Protein AF-A0A644ZJ24-F1 (afdb_monomer_lite)

Sequence (102 aa):
MFWLEAPEWGALFASWAPIFYAGLFCTGISYTLQMAAQRDVSPVATCIILSAEALFAAIFGYLILGERLSGRELIGCAVLFAATLIAQIQEVKSGVDPEAGA

pLDDT: mean 78.78, std 13.84, range [36.06, 96.31]

Structure (mmCIF, N/CA/C/O backbone):
data_AF-A0A644ZJ24-F1
#
_entry.id   AF-A0A644ZJ24-F1
#
loop_
_atom_site.group_PDB
_atom_site.id
_atom_site.type_symbol
_atom_site.label_atom_id
_atom_site.label_alt_id
_atom_site.label_comp_id
_atom_site.label_asym_id
_atom_site.label_entity_id
_atom_site.label_seq_id
_atom_site.pdbx_PDB_ins_code
_atom_site.Cartn_x
_atom_site.Cartn_y
_atom_site.Cartn_z
_atom_site.occupancy
_atom_site.B_iso_or_equiv
_atom_site.auth_seq_id
_atom_site.auth_comp_id
_atom_site.auth_asym_id
_atom_site.auth_atom_id
_atom_site.pdbx_PDB_model_num
ATOM 1 N N . MET A 1 1 ? 12.613 -23.816 -7.736 1.00 49.19 1 MET A N 1
ATOM 2 C CA . MET A 1 1 ? 12.810 -22.700 -8.686 1.00 49.19 1 MET A CA 1
ATOM 3 C C . MET A 1 1 ? 13.142 -21.407 -7.923 1.00 49.19 1 MET A C 1
ATOM 5 O O . MET A 1 1 ? 12.558 -20.380 -8.199 1.00 49.19 1 MET A O 1
ATOM 9 N N . PHE A 1 2 ? 14.044 -21.476 -6.929 1.00 52.56 2 PHE A N 1
ATOM 10 C CA . PHE A 1 2 ? 14.335 -20.380 -5.977 1.00 52.56 2 PHE A CA 1
ATOM 11 C C . PHE A 1 2 ? 15.824 -20.316 -5.581 1.00 52.56 2 PHE A C 1
ATOM 13 O O . PHE A 1 2 ? 16.193 -19.666 -4.612 1.00 52.56 2 PHE A O 1
ATOM 20 N N . TRP A 1 3 ? 16.683 -21.057 -6.289 1.00 55.97 3 TRP A N 1
ATOM 21 C CA . TRP A 1 3 ? 18.090 -21.228 -5.912 1.00 55.97 3 TRP A CA 1
ATOM 22 C C . TRP A 1 3 ? 19.066 -20.460 -6.804 1.00 55.97 3 TRP A C 1
ATOM 24 O O . TRP A 1 3 ? 20.219 -20.312 -6.433 1.00 55.97 3 TRP A O 1
ATOM 34 N N . LEU A 1 4 ? 18.628 -19.985 -7.970 1.00 54.75 4 LEU A N 1
ATOM 35 C CA . LEU A 1 4 ? 19.490 -19.363 -8.976 1.00 54.75 4 LEU A CA 1
ATOM 36 C C . LEU A 1 4 ? 18.665 -18.417 -9.865 1.00 54.75 4 LEU A C 1
ATOM 38 O O . LEU A 1 4 ? 18.644 -18.549 -11.083 1.00 54.75 4 LEU A O 1
ATOM 42 N N . GLU A 1 5 ? 17.973 -17.447 -9.271 1.00 60.28 5 GLU A N 1
ATOM 43 C CA . GLU A 1 5 ? 17.924 -16.148 -9.946 1.00 60.28 5 GLU A CA 1
ATOM 44 C C . GLU A 1 5 ? 19.306 -15.560 -9.684 1.00 60.28 5 GLU A C 1
ATOM 46 O O . GLU A 1 5 ? 19.597 -15.130 -8.571 1.00 60.28 5 GLU A O 1
ATOM 51 N N . ALA A 1 6 ? 20.225 -15.683 -10.644 1.00 64.50 6 ALA A N 1
ATOM 52 C CA . ALA A 1 6 ? 21.488 -14.974 -10.530 1.00 64.50 6 ALA A CA 1
ATOM 53 C C . ALA A 1 6 ? 21.120 -13.487 -10.474 1.00 64.50 6 ALA A C 1
ATOM 55 O O . ALA A 1 6 ? 20.510 -13.011 -11.434 1.00 64.50 6 ALA A O 1
ATOM 56 N N . PRO A 1 7 ? 21.414 -12.755 -9.383 1.00 68.06 7 PRO A N 1
ATOM 57 C CA . PRO A 1 7 ? 21.245 -11.317 -9.397 1.00 68.06 7 PRO A CA 1
ATOM 58 C C . PRO A 1 7 ? 22.207 -10.802 -10.460 1.00 68.06 7 PRO A C 1
ATOM 60 O O . PRO A 1 7 ? 23.416 -10.711 -10.245 1.00 68.06 7 PRO A O 1
ATOM 63 N N . GLU A 1 8 ? 21.686 -10.545 -11.657 1.00 73.56 8 GLU A N 1
ATOM 64 C CA . GLU A 1 8 ? 22.451 -9.882 -12.689 1.00 73.56 8 GLU A CA 1
ATOM 65 C C . GLU A 1 8 ? 22.726 -8.486 -12.150 1.00 73.56 8 GLU A C 1
ATOM 67 O O . GLU A 1 8 ? 21.859 -7.614 -12.147 1.00 73.56 8 GLU A O 1
ATOM 72 N N . TRP A 1 9 ? 23.941 -8.276 -11.646 1.00 77.88 9 TRP A N 1
ATOM 73 C CA . TRP A 1 9 ? 24.378 -6.984 -11.121 1.00 77.88 9 TRP A CA 1
ATOM 74 C C . TRP A 1 9 ? 24.105 -5.859 -12.130 1.00 77.88 9 TRP A C 1
ATOM 76 O O . TRP A 1 9 ? 23.742 -4.753 -11.740 1.00 77.88 9 TRP A O 1
ATOM 86 N N . GLY A 1 10 ? 24.169 -6.170 -13.431 1.00 80.62 10 GLY A N 1
ATOM 87 C CA . GLY A 1 10 ? 23.745 -5.279 -14.511 1.00 80.62 10 GLY A CA 1
ATOM 88 C C . GLY A 1 10 ? 22.265 -4.875 -14.455 1.00 80.62 10 GLY A C 1
ATOM 89 O O . GLY A 1 10 ? 21.967 -3.696 -14.615 1.00 80.62 10 GLY A O 1
ATOM 90 N N . ALA A 1 11 ? 21.341 -5.796 -14.169 1.00 80.50 11 ALA A N 1
ATOM 91 C CA . ALA A 1 11 ? 19.910 -5.503 -14.030 1.00 80.50 11 ALA A CA 1
ATOM 92 C C . ALA A 1 11 ? 19.607 -4.654 -12.782 1.00 80.50 11 ALA A C 1
ATOM 94 O O . ALA A 1 11 ? 18.725 -3.790 -12.815 1.00 80.50 11 ALA A O 1
ATOM 95 N N . LEU A 1 12 ? 20.379 -4.848 -11.707 1.00 81.62 12 LEU A N 1
ATOM 96 C CA . LEU A 1 12 ? 20.287 -4.041 -10.489 1.00 81.62 12 LEU A CA 1
ATOM 97 C C . LEU A 1 12 ? 20.730 -2.593 -10.745 1.00 81.62 12 LEU A C 1
ATOM 99 O O . LEU A 1 12 ? 20.008 -1.658 -10.404 1.00 81.62 12 LEU A O 1
ATOM 103 N N . PHE A 1 13 ? 21.876 -2.402 -11.411 1.00 83.69 13 PHE A N 1
ATOM 104 C CA . PHE A 1 13 ? 22.338 -1.072 -11.814 1.00 83.69 13 PHE A CA 1
ATOM 105 C C . PHE A 1 13 ? 21.448 -0.437 -12.885 1.00 83.69 13 PHE A C 1
ATOM 107 O O . PHE A 1 13 ? 21.299 0.779 -12.887 1.00 83.69 13 PHE A O 1
ATOM 114 N N . ALA A 1 14 ? 20.813 -1.220 -13.758 1.00 87.19 14 ALA A N 1
ATOM 115 C CA . ALA A 1 14 ? 19.839 -0.703 -14.720 1.00 87.19 14 ALA A CA 1
ATOM 116 C C . ALA A 1 14 ? 18.540 -0.231 -14.038 1.00 87.19 14 ALA A C 1
ATOM 118 O O . ALA A 1 14 ? 17.957 0.769 -14.452 1.00 87.19 14 ALA A O 1
ATOM 119 N N . SER A 1 15 ? 18.121 -0.901 -12.959 1.00 88.94 15 SER A N 1
ATOM 120 C CA . SER A 1 15 ? 16.878 -0.619 -12.220 1.00 88.94 15 SER A CA 1
ATOM 121 C C . SER A 1 15 ? 17.092 0.220 -10.955 1.00 88.94 15 SER A C 1
ATOM 123 O O . SER A 1 15 ? 16.221 0.281 -10.088 1.00 88.94 15 SER A O 1
ATOM 125 N N . TRP A 1 16 ? 18.238 0.892 -10.829 1.00 91.25 16 TRP A N 1
ATOM 126 C CA . TRP A 1 16 ? 18.595 1.651 -9.627 1.00 91.25 16 TRP A CA 1
ATOM 127 C C . TRP A 1 16 ? 17.571 2.746 -9.281 1.00 91.25 16 TRP A C 1
ATOM 129 O O . TRP A 1 16 ? 17.282 2.966 -8.108 1.00 91.25 16 TRP A O 1
ATOM 139 N N . ALA A 1 17 ? 16.984 3.399 -10.291 1.00 92.44 17 ALA A N 1
ATOM 140 C CA . ALA A 1 17 ? 16.025 4.487 -10.114 1.00 92.44 17 ALA A CA 1
ATOM 141 C C . ALA A 1 17 ? 14.690 4.037 -9.478 1.00 92.44 17 ALA A C 1
ATOM 143 O O . ALA A 1 17 ? 14.319 4.609 -8.451 1.00 92.44 17 ALA A O 1
ATOM 144 N N . PRO A 1 18 ? 13.968 3.019 -10.000 1.00 91.75 18 PRO A N 1
ATOM 145 C CA . PRO A 1 18 ? 12.756 2.522 -9.345 1.00 91.75 18 PRO A CA 1
ATOM 146 C C . PRO A 1 18 ? 13.038 1.904 -7.970 1.00 91.75 18 PRO A C 1
ATOM 148 O O . PRO A 1 18 ? 12.238 2.094 -7.057 1.00 91.75 18 PRO A O 1
ATOM 151 N N . ILE A 1 19 ? 14.189 1.244 -7.780 1.00 91.38 19 ILE A N 1
ATOM 152 C CA . ILE A 1 19 ? 14.605 0.720 -6.467 1.00 91.38 19 ILE A CA 1
ATOM 153 C C . ILE A 1 19 ? 14.785 1.866 -5.465 1.00 91.38 19 ILE A C 1
ATOM 155 O O . ILE A 1 19 ? 14.260 1.812 -4.353 1.00 91.38 19 ILE A O 1
ATOM 159 N N . PHE A 1 20 ? 15.494 2.924 -5.862 1.00 94.25 20 PHE A N 1
ATOM 160 C CA . PHE A 1 20 ? 15.715 4.094 -5.019 1.00 94.25 20 PHE A CA 1
ATOM 161 C C . PHE A 1 20 ? 14.404 4.810 -4.684 1.00 94.25 20 PHE A C 1
ATOM 163 O O . PHE A 1 20 ? 14.181 5.172 -3.531 1.00 94.25 20 PHE A O 1
ATOM 170 N N . TYR A 1 21 ? 13.512 4.973 -5.663 1.00 93.25 21 TYR A N 1
ATOM 171 C CA . TYR A 1 21 ? 12.199 5.576 -5.447 1.00 93.25 21 TYR A CA 1
ATOM 172 C C . TYR A 1 21 ? 11.346 4.758 -4.465 1.00 93.25 21 TYR A C 1
ATOM 174 O O . TYR A 1 21 ? 10.848 5.305 -3.480 1.00 93.25 21 TYR A O 1
ATOM 182 N N . ALA A 1 22 ? 11.240 3.443 -4.674 1.00 92.31 22 ALA A N 1
ATOM 183 C CA . ALA A 1 22 ? 10.472 2.557 -3.802 1.00 92.31 22 ALA A CA 1
ATOM 184 C C . ALA A 1 22 ? 11.034 2.510 -2.369 1.00 92.31 22 ALA A C 1
ATOM 186 O O . ALA A 1 22 ? 10.275 2.551 -1.400 1.00 92.31 22 ALA A O 1
ATOM 187 N N . GLY A 1 23 ? 12.361 2.466 -2.223 1.00 93.88 23 GLY A N 1
ATOM 188 C CA . GLY A 1 23 ? 13.026 2.411 -0.920 1.00 93.88 23 GLY A CA 1
ATOM 189 C C . GLY A 1 23 ? 12.991 3.739 -0.159 1.00 93.88 23 GLY A C 1
ATOM 190 O O . GLY A 1 23 ? 12.618 3.799 1.011 1.00 93.88 23 GLY A O 1
ATOM 191 N N . LEU A 1 24 ? 13.380 4.838 -0.804 1.00 95.31 24 LEU A N 1
ATOM 192 C CA . LEU A 1 24 ? 13.494 6.114 -0.103 1.00 95.31 24 LEU A CA 1
ATOM 193 C C . LEU A 1 24 ? 12.135 6.786 0.077 1.00 95.31 24 LEU A C 1
ATOM 195 O O . LEU A 1 24 ? 11.816 7.220 1.180 1.00 95.31 24 LEU A O 1
ATOM 199 N N . PHE A 1 25 ? 11.337 6.890 -0.985 1.00 94.19 25 PHE A N 1
ATOM 200 C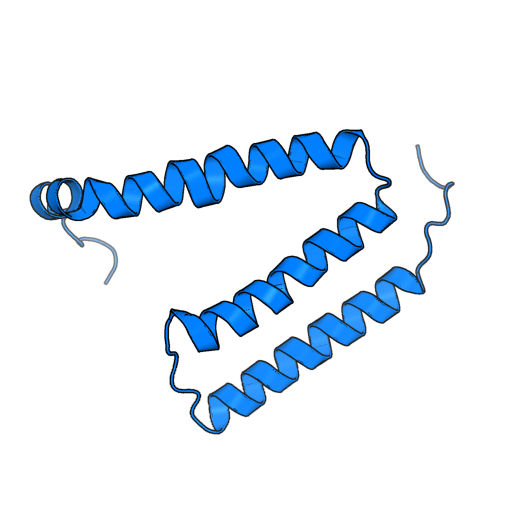 CA . PHE A 1 25 ? 10.094 7.657 -0.939 1.00 94.19 25 PHE A CA 1
ATOM 201 C C . PHE A 1 25 ? 8.933 6.822 -0.409 1.00 94.19 25 PHE A C 1
ATOM 203 O O . PHE A 1 25 ? 8.292 7.236 0.558 1.00 94.19 25 PHE A O 1
ATOM 210 N N . CYS A 1 26 ? 8.679 5.646 -0.993 1.00 91.50 26 CYS A N 1
ATOM 211 C CA . CYS A 1 26 ? 7.512 4.843 -0.612 1.00 91.50 26 CYS A CA 1
ATOM 212 C C . CYS A 1 26 ? 7.648 4.228 0.787 1.00 91.50 26 CYS A C 1
ATOM 214 O O . CYS A 1 26 ? 6.645 4.079 1.474 1.00 91.50 26 CYS A O 1
ATOM 216 N N . THR A 1 27 ? 8.866 3.897 1.224 1.00 92.38 27 THR A N 1
ATOM 217 C CA . THR A 1 27 ? 9.117 3.327 2.559 1.00 92.38 27 THR A CA 1
ATOM 218 C C . THR A 1 27 ? 9.754 4.343 3.503 1.00 92.38 27 THR A C 1
ATOM 220 O O . THR A 1 27 ? 9.118 4.732 4.479 1.00 92.38 27 THR A O 1
ATOM 223 N N . GLY A 1 28 ? 10.974 4.811 3.227 1.00 94.81 28 GLY A N 1
ATOM 224 C CA . GLY A 1 28 ? 11.733 5.654 4.160 1.00 94.81 28 GLY A CA 1
ATOM 225 C C . GLY A 1 28 ? 10.990 6.916 4.616 1.00 94.81 28 GLY A C 1
ATOM 226 O O . GLY A 1 28 ? 10.712 7.087 5.805 1.00 94.81 28 GLY A O 1
ATOM 227 N N . ILE A 1 29 ? 10.647 7.797 3.676 1.00 96.31 29 ILE A N 1
ATOM 228 C CA . ILE A 1 29 ? 9.978 9.073 3.962 1.00 96.31 29 ILE A CA 1
ATOM 229 C C . ILE A 1 29 ? 8.551 8.826 4.455 1.00 96.31 29 ILE A C 1
ATOM 231 O O . ILE A 1 29 ? 8.163 9.393 5.476 1.00 96.31 29 ILE A O 1
ATOM 235 N N . SER A 1 30 ? 7.797 7.960 3.770 1.00 93.31 30 SER A N 1
ATOM 236 C CA . SER A 1 30 ? 6.397 7.673 4.103 1.00 93.31 30 SER A CA 1
ATOM 237 C C . SER A 1 30 ? 6.227 7.179 5.544 1.00 93.31 30 SER A C 1
ATOM 239 O O . SER A 1 30 ? 5.517 7.813 6.324 1.00 93.31 30 SER A O 1
ATOM 241 N N . TYR A 1 31 ? 6.948 6.127 5.956 1.00 91.75 31 TYR A N 1
ATOM 242 C CA . TYR A 1 31 ? 6.832 5.592 7.318 1.00 91.75 31 TYR A CA 1
ATOM 243 C C . TYR A 1 31 ? 7.384 6.543 8.380 1.00 91.75 31 TYR A C 1
ATOM 245 O O . TYR A 1 31 ? 6.844 6.604 9.482 1.00 91.75 31 TYR A O 1
ATOM 253 N N . THR A 1 32 ? 8.42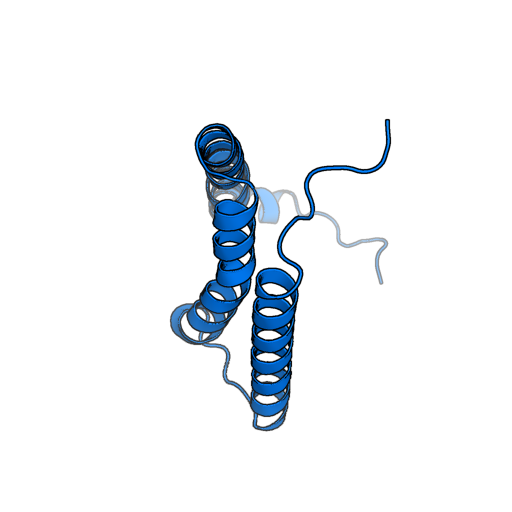2 7.326 8.065 1.00 95.50 32 THR A N 1
ATOM 254 C CA . THR A 1 32 ? 8.929 8.342 9.003 1.00 95.50 32 THR A CA 1
ATOM 255 C C . THR A 1 32 ? 7.877 9.415 9.258 1.00 95.50 32 THR A C 1
ATOM 257 O O . THR A 1 32 ? 7.645 9.794 10.407 1.00 95.50 32 THR A O 1
ATOM 260 N N . LEU A 1 33 ? 7.214 9.884 8.198 1.00 93.00 33 LEU A N 1
ATOM 261 C CA . LEU A 1 33 ? 6.157 10.882 8.302 1.00 93.00 33 LEU A CA 1
ATOM 262 C C . LEU A 1 33 ? 4.919 10.309 8.999 1.00 93.00 33 LEU A C 1
ATOM 264 O O . LEU A 1 33 ? 4.334 10.985 9.839 1.00 93.00 33 LEU A O 1
ATOM 268 N N . GLN A 1 34 ? 4.576 9.050 8.717 1.00 90.81 34 GLN A N 1
ATOM 269 C CA . GLN A 1 34 ? 3.517 8.318 9.405 1.00 90.81 34 GLN A CA 1
ATOM 270 C C . GLN A 1 34 ? 3.807 8.239 10.911 1.00 90.81 34 GLN A C 1
ATOM 272 O O . GLN A 1 34 ? 2.999 8.702 11.707 1.00 90.81 34 GLN A O 1
ATOM 277 N N . MET A 1 35 ? 4.995 7.780 11.317 1.00 91.69 35 MET A N 1
ATOM 278 C CA . MET A 1 35 ? 5.417 7.743 12.724 1.00 91.69 35 MET A CA 1
ATOM 279 C C . MET A 1 35 ? 5.442 9.130 13.377 1.00 91.69 35 MET A C 1
ATOM 281 O O . MET A 1 35 ? 5.138 9.252 14.558 1.00 91.69 35 MET A O 1
ATOM 285 N N . ALA A 1 36 ? 5.823 10.179 12.642 1.00 93.81 36 ALA A N 1
ATOM 286 C CA . ALA A 1 36 ? 5.795 11.547 13.151 1.00 93.81 36 ALA A CA 1
ATOM 287 C C . ALA A 1 36 ? 4.358 12.032 13.391 1.00 93.81 36 ALA A C 1
ATOM 289 O O . ALA A 1 36 ? 4.067 12.506 14.483 1.00 93.81 36 ALA A O 1
ATOM 290 N N . ALA A 1 37 ? 3.457 11.841 12.425 1.00 89.44 37 ALA A N 1
ATOM 291 C CA . ALA A 1 37 ? 2.054 12.233 12.537 1.00 89.44 37 ALA A CA 1
ATOM 292 C C . ALA A 1 37 ? 1.329 11.490 13.671 1.00 89.44 37 ALA A C 1
ATOM 294 O O . ALA A 1 37 ? 0.525 12.079 14.388 1.00 89.44 37 ALA A O 1
ATOM 295 N N . GLN A 1 38 ? 1.657 10.216 13.884 1.00 89.88 38 GLN A N 1
ATOM 296 C CA . GLN A 1 38 ? 1.081 9.403 14.957 1.00 89.88 38 GLN A CA 1
ATOM 297 C C . GLN A 1 38 ? 1.427 9.891 16.370 1.00 89.88 38 GLN A C 1
ATOM 299 O O . GLN A 1 38 ? 0.755 9.499 17.318 1.00 89.88 38 GLN A O 1
ATOM 304 N N . ARG A 1 39 ? 2.456 10.736 16.539 1.00 88.94 39 ARG A N 1
ATOM 305 C CA . ARG A 1 39 ? 2.800 11.309 17.853 1.00 88.94 39 ARG A CA 1
ATOM 306 C C . ARG A 1 39 ? 1.823 12.393 18.298 1.00 88.94 39 ARG A C 1
ATOM 308 O O . ARG A 1 39 ? 1.589 12.525 19.494 1.00 88.94 39 ARG A O 1
ATOM 315 N N . ASP A 1 40 ? 1.266 13.139 17.347 1.00 87.31 40 ASP A N 1
ATOM 316 C CA . ASP A 1 40 ? 0.420 14.310 17.609 1.00 87.31 40 ASP A CA 1
ATOM 317 C C . ASP A 1 40 ? -1.079 14.032 17.375 1.00 87.31 40 ASP A C 1
ATOM 319 O O . ASP A 1 40 ? -1.932 14.861 17.695 1.00 87.31 40 ASP A O 1
ATOM 323 N N . VAL A 1 41 ? -1.419 12.864 16.817 1.00 87.75 41 VAL A N 1
ATOM 324 C CA . VAL A 1 41 ? -2.788 12.450 16.474 1.00 87.75 41 VAL A CA 1
ATOM 325 C C . VAL A 1 41 ? -3.243 11.319 17.396 1.00 87.75 41 VAL A C 1
ATOM 327 O O . VAL A 1 41 ? -2.471 10.427 17.735 1.00 87.75 41 VAL A O 1
ATOM 330 N N . SER A 1 42 ? -4.519 11.321 17.798 1.00 86.25 42 SER A N 1
ATOM 331 C CA . SER A 1 42 ? -5.052 10.262 18.661 1.00 86.25 42 SER A CA 1
ATOM 332 C C . SER A 1 42 ? -4.935 8.873 18.003 1.00 86.25 42 SER A C 1
ATOM 334 O O . SER A 1 42 ? -5.053 8.762 16.775 1.00 86.25 42 SER A O 1
ATOM 336 N N . PRO A 1 43 ? -4.764 7.792 18.792 1.00 80.19 43 PRO A N 1
ATOM 337 C CA . PRO A 1 43 ? -4.677 6.431 18.258 1.00 80.19 43 PRO A CA 1
ATOM 338 C C . PRO A 1 43 ? -5.877 6.067 17.376 1.00 80.19 43 PRO A C 1
ATOM 340 O O . PRO A 1 43 ? -5.713 5.490 16.308 1.00 80.19 43 PRO A O 1
ATOM 343 N N . VAL A 1 44 ? -7.080 6.501 17.770 1.00 81.44 44 VAL A N 1
ATOM 344 C CA . VAL A 1 44 ? -8.322 6.256 17.021 1.00 81.44 44 VAL A CA 1
ATOM 345 C C . VAL A 1 44 ? -8.297 6.930 15.647 1.00 81.44 44 VAL A C 1
ATOM 347 O O . VAL A 1 44 ? -8.581 6.284 14.642 1.00 81.44 44 VAL A O 1
ATOM 350 N N . ALA A 1 45 ? -7.933 8.215 15.571 1.00 82.31 45 ALA A N 1
ATOM 351 C CA . ALA A 1 45 ? -7.876 8.926 14.293 1.00 82.31 45 ALA A CA 1
ATOM 352 C C . ALA A 1 45 ? -6.770 8.369 13.380 1.00 82.31 45 ALA A C 1
ATOM 354 O O . ALA A 1 45 ? -6.975 8.230 12.175 1.00 82.31 45 ALA A O 1
ATOM 355 N N . THR A 1 46 ? -5.630 7.985 13.958 1.00 85.88 46 THR A N 1
ATOM 356 C CA . THR A 1 46 ? -4.541 7.306 13.246 1.00 85.88 46 THR A CA 1
ATOM 357 C C . THR A 1 46 ? -5.001 5.990 12.617 1.00 85.88 46 THR A C 1
ATOM 359 O O . THR A 1 46 ? -4.756 5.774 11.431 1.00 85.88 46 THR A O 1
ATOM 362 N N . CYS A 1 47 ? -5.669 5.115 13.378 1.00 81.94 47 CYS A N 1
ATOM 363 C CA . CYS A 1 47 ? -6.121 3.813 12.878 1.00 81.94 47 CYS A CA 1
ATOM 364 C C . CYS A 1 47 ? -7.121 3.943 11.722 1.00 81.94 47 CYS A C 1
ATOM 366 O O . CYS A 1 47 ? -7.031 3.195 10.745 1.00 81.94 47 CYS A O 1
ATOM 368 N N . ILE A 1 48 ? -8.014 4.940 11.781 1.00 82.31 48 ILE A N 1
ATOM 369 C CA . ILE A 1 48 ? -8.946 5.248 10.686 1.00 82.31 48 ILE A CA 1
ATOM 370 C C . ILE A 1 48 ? -8.174 5.628 9.412 1.00 82.31 48 ILE A C 1
ATOM 372 O O . ILE A 1 48 ? -8.476 5.129 8.328 1.00 82.31 48 ILE A O 1
ATOM 376 N N . ILE A 1 49 ? -7.153 6.485 9.529 1.00 85.12 49 ILE A N 1
ATOM 377 C CA . ILE A 1 49 ? -6.333 6.912 8.383 1.00 85.12 49 ILE A CA 1
ATOM 378 C C . ILE A 1 49 ? -5.535 5.734 7.805 1.00 85.12 49 ILE A C 1
ATOM 380 O O . ILE A 1 49 ? -5.564 5.519 6.595 1.00 85.12 49 ILE A O 1
ATOM 384 N N . LEU A 1 50 ? -4.860 4.954 8.656 1.00 84.88 50 LEU A N 1
ATOM 385 C CA . LEU A 1 50 ? -4.080 3.776 8.249 1.00 84.88 50 LEU A CA 1
ATOM 386 C C . LEU A 1 50 ? -4.934 2.749 7.512 1.00 84.88 50 LEU A C 1
ATOM 388 O O . LEU A 1 50 ? -4.519 2.168 6.516 1.00 84.88 50 LEU A O 1
ATOM 392 N N . SER A 1 51 ? -6.156 2.536 7.976 1.00 81.38 51 SER A N 1
ATOM 393 C CA . SER A 1 51 ? -7.042 1.578 7.336 1.00 81.38 51 SER A CA 1
ATOM 394 C C . SER A 1 51 ? -7.613 2.079 6.010 1.00 81.38 51 SER A C 1
ATOM 396 O O . SER A 1 51 ? -7.882 1.285 5.106 1.00 81.38 51 SER A O 1
ATOM 398 N N . ALA A 1 52 ? -7.778 3.398 5.865 1.00 82.25 52 ALA A N 1
ATOM 399 C CA . ALA A 1 52 ? -8.148 4.013 4.597 1.00 82.25 52 ALA A CA 1
ATOM 400 C C . ALA A 1 52 ? -7.023 3.915 3.547 1.00 82.25 52 ALA A C 1
ATOM 402 O O . ALA A 1 52 ? -7.313 3.930 2.351 1.00 82.25 52 ALA A O 1
ATOM 403 N N . GLU A 1 53 ? -5.759 3.755 3.958 1.00 85.06 53 GLU A N 1
ATOM 404 C CA . GLU A 1 53 ? -4.610 3.582 3.055 1.00 85.06 53 GLU A CA 1
ATOM 405 C C . GLU A 1 53 ? -4.822 2.423 2.068 1.00 85.06 53 GLU A C 1
ATOM 407 O O . GLU A 1 53 ? -4.639 2.597 0.863 1.00 85.06 53 GLU A O 1
ATOM 412 N N . ALA A 1 54 ? -5.307 1.271 2.549 1.00 80.75 54 ALA A N 1
ATOM 413 C CA . ALA A 1 54 ? -5.584 0.098 1.715 1.00 80.75 54 ALA A CA 1
ATOM 414 C C . ALA A 1 54 ? -6.664 0.364 0.648 1.00 80.75 54 ALA A C 1
ATOM 416 O O . ALA A 1 54 ? -6.578 -0.148 -0.470 1.00 80.75 54 ALA A O 1
ATOM 417 N N . LEU A 1 55 ? -7.661 1.200 0.964 1.00 81.94 55 LEU A N 1
ATOM 418 C CA . LEU A 1 55 ? -8.694 1.602 0.011 1.00 81.94 55 LEU A CA 1
ATOM 419 C C . LEU A 1 55 ? -8.108 2.467 -1.110 1.00 81.94 55 LEU A C 1
ATOM 421 O O . LEU A 1 55 ? -8.355 2.209 -2.289 1.00 81.94 55 LEU A O 1
ATOM 425 N N . PHE A 1 56 ? -7.316 3.480 -0.752 1.00 84.50 56 PHE A N 1
ATOM 426 C CA . PHE A 1 56 ? -6.653 4.328 -1.740 1.00 84.50 56 PHE A CA 1
ATOM 427 C C . PHE A 1 56 ? -5.666 3.528 -2.590 1.00 84.50 56 PHE A C 1
ATOM 429 O O . PHE A 1 56 ? -5.659 3.690 -3.808 1.00 84.50 56 PHE A O 1
ATOM 436 N N . ALA A 1 57 ? -4.896 2.622 -1.982 1.00 85.69 57 ALA A N 1
ATOM 437 C CA . ALA A 1 57 ? -3.985 1.734 -2.696 1.00 85.69 57 ALA A CA 1
ATOM 438 C C . ALA A 1 57 ? -4.719 0.883 -3.746 1.00 85.69 57 ALA A C 1
ATOM 440 O O . ALA A 1 57 ? -4.261 0.801 -4.883 1.00 85.69 57 ALA A O 1
ATOM 441 N N . ALA A 1 58 ? -5.889 0.322 -3.417 1.00 80.25 58 ALA A N 1
ATOM 442 C CA . ALA A 1 58 ? -6.703 -0.437 -4.369 1.00 80.25 58 ALA A CA 1
ATOM 443 C C . ALA A 1 58 ? -7.225 0.435 -5.529 1.00 80.25 58 ALA A C 1
ATOM 445 O O . ALA A 1 58 ? -7.138 0.044 -6.695 1.00 80.25 58 ALA A O 1
ATOM 446 N N . ILE A 1 59 ? -7.725 1.641 -5.232 1.00 83.06 59 ILE A N 1
ATOM 447 C CA . ILE A 1 59 ? -8.221 2.580 -6.254 1.00 83.06 59 ILE A CA 1
ATOM 448 C C . ILE A 1 59 ? -7.087 3.015 -7.190 1.00 83.06 59 ILE A C 1
ATOM 450 O O . ILE A 1 59 ? -7.250 3.010 -8.412 1.00 83.06 59 ILE A O 1
ATOM 454 N N . PHE A 1 60 ? -5.931 3.379 -6.633 1.00 86.44 60 PHE A N 1
ATOM 455 C CA . PHE A 1 60 ? -4.769 3.779 -7.422 1.00 86.44 60 PHE A CA 1
ATOM 456 C C . PHE A 1 60 ? -4.142 2.602 -8.175 1.00 86.44 60 PHE A C 1
ATOM 458 O O . PHE A 1 60 ? -3.666 2.808 -9.286 1.00 86.44 60 PHE A O 1
ATOM 465 N N . GLY A 1 61 ? -4.200 1.377 -7.649 1.00 86.00 61 GLY A N 1
ATOM 466 C CA . GLY A 1 61 ? -3.821 0.166 -8.382 1.00 86.00 61 GLY A CA 1
ATOM 467 C C . GLY A 1 61 ? -4.646 -0.003 -9.659 1.00 86.00 61 GLY A C 1
ATOM 468 O O . GLY A 1 61 ? -4.090 -0.148 -10.746 1.00 86.00 61 GLY A O 1
ATOM 469 N N . TYR A 1 62 ? -5.968 0.154 -9.569 1.00 80.25 62 TYR A N 1
ATOM 470 C CA . TYR A 1 62 ? -6.832 0.123 -10.751 1.00 80.25 62 TYR A CA 1
ATOM 471 C C . TYR A 1 62 ? -6.556 1.285 -11.723 1.00 80.25 62 TYR A C 1
ATOM 473 O O . TYR A 1 62 ? -6.447 1.074 -12.931 1.00 80.25 62 TYR A O 1
ATOM 481 N N . LEU A 1 63 ? -6.427 2.516 -11.211 1.00 84.00 63 LEU A N 1
ATOM 482 C CA . LEU A 1 63 ? -6.350 3.719 -12.048 1.00 84.00 63 LEU A CA 1
ATOM 483 C C . LEU A 1 63 ? -4.961 3.971 -12.659 1.00 84.00 63 LEU A C 1
ATOM 485 O O . LEU A 1 63 ? -4.871 4.354 -13.823 1.00 84.00 63 LEU A O 1
ATOM 489 N N . ILE A 1 64 ? -3.891 3.805 -11.876 1.00 85.50 64 ILE A N 1
ATOM 490 C CA . ILE A 1 64 ? -2.509 4.146 -12.257 1.00 85.50 64 ILE A CA 1
ATOM 491 C C . ILE A 1 64 ? -1.793 2.935 -12.852 1.00 85.50 64 ILE A C 1
ATOM 493 O O . ILE A 1 64 ? -1.128 3.071 -13.878 1.00 85.50 64 ILE A O 1
ATOM 497 N N . LEU A 1 65 ? -1.920 1.758 -12.227 1.00 82.81 65 LEU A N 1
ATOM 498 C CA . LEU A 1 65 ? -1.256 0.543 -12.712 1.00 82.81 65 LEU A CA 1
ATOM 499 C C . LEU A 1 65 ? -1.998 -0.071 -13.911 1.00 82.81 65 LEU A C 1
ATOM 501 O O . LEU A 1 65 ? -1.421 -0.852 -14.664 1.00 82.81 65 LEU A O 1
ATOM 505 N N . GLY A 1 66 ? -3.259 0.326 -14.121 1.00 73.44 66 GLY A N 1
ATOM 506 C CA . GLY A 1 66 ? -4.072 -0.108 -15.252 1.00 73.44 66 GLY A CA 1
ATOM 507 C C . GLY A 1 66 ? -4.460 -1.581 -15.174 1.00 73.44 66 GLY A C 1
ATOM 508 O O . GLY A 1 66 ? -4.660 -2.209 -16.218 1.00 73.44 66 GLY A O 1
ATOM 509 N N . GLU A 1 67 ? -4.546 -2.144 -13.962 1.00 74.31 67 GLU A N 1
ATOM 510 C CA . GLU A 1 67 ? -4.974 -3.527 -13.765 1.00 74.31 67 GLU A CA 1
ATOM 511 C C . GLU A 1 67 ? -6.353 -3.742 -14.404 1.00 74.31 67 GLU A C 1
ATOM 513 O O . GLU A 1 67 ? -7.373 -3.186 -13.988 1.00 74.31 67 GLU A O 1
ATOM 518 N N . ARG A 1 68 ? -6.385 -4.546 -15.474 1.00 69.56 68 ARG A N 1
ATOM 519 C CA . ARG A 1 68 ? -7.623 -4.916 -16.161 1.00 69.56 68 ARG A CA 1
ATOM 520 C C . ARG A 1 68 ? -8.337 -5.981 -15.350 1.00 69.56 68 ARG A C 1
ATOM 522 O O . ARG A 1 68 ?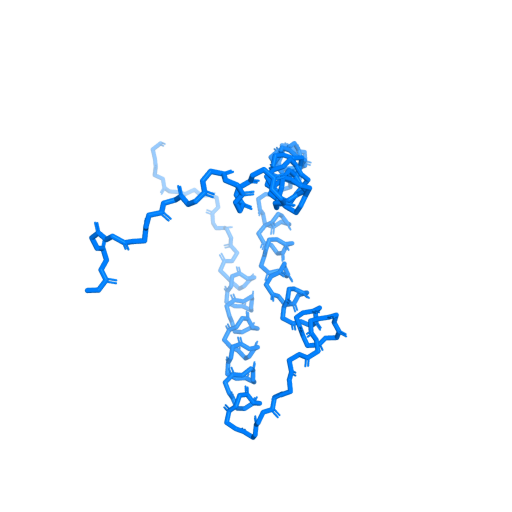 -8.151 -7.165 -15.595 1.00 69.56 68 ARG A O 1
ATOM 529 N N . LEU A 1 69 ? -9.184 -5.526 -14.436 1.00 64.88 69 LEU A N 1
ATOM 530 C CA . LEU A 1 69 ? -10.027 -6.385 -13.614 1.00 64.88 69 LEU A CA 1
ATOM 531 C C . LEU A 1 69 ? -10.934 -7.256 -14.502 1.00 64.88 69 LEU A C 1
ATOM 533 O O . LEU A 1 69 ? -11.949 -6.804 -15.036 1.00 64.88 69 LEU A O 1
ATOM 537 N N . SER A 1 70 ? -10.584 -8.531 -14.640 1.00 78.75 70 SER A N 1
ATOM 538 C CA . SER A 1 70 ? -11.495 -9.591 -15.060 1.00 78.75 70 SER A CA 1
ATOM 539 C C . SER A 1 70 ? -12.687 -9.653 -14.103 1.00 78.75 70 SER A C 1
ATOM 541 O O . SER A 1 70 ? -12.584 -9.276 -12.935 1.00 78.75 70 SER A O 1
ATOM 543 N N . GLY A 1 71 ? -13.824 -10.205 -14.540 1.00 79.81 71 GLY A N 1
ATOM 544 C CA . GLY A 1 71 ? -15.013 -10.347 -13.686 1.00 79.81 71 GLY A CA 1
ATOM 545 C C . GLY A 1 71 ? -14.731 -11.050 -12.347 1.00 79.81 71 GLY A C 1
ATOM 546 O O . GLY A 1 71 ? -15.365 -10.744 -11.342 1.00 79.81 71 GLY A O 1
ATOM 547 N N . ARG A 1 72 ? -13.727 -11.937 -12.299 1.00 82.06 72 ARG A N 1
ATOM 548 C CA . ARG A 1 72 ? -13.287 -12.616 -11.069 1.00 82.06 72 ARG A CA 1
ATOM 549 C C . ARG A 1 72 ? -12.483 -11.705 -10.132 1.00 82.06 72 ARG A C 1
ATOM 551 O O . ARG A 1 72 ? -12.629 -11.806 -8.918 1.00 82.06 72 ARG A O 1
ATOM 558 N N . GLU A 1 73 ? -11.668 -10.813 -10.685 1.00 78.44 73 GLU A N 1
ATOM 559 C CA . GLU A 1 73 ? -10.902 -9.820 -9.922 1.00 78.44 73 GLU A CA 1
ATOM 560 C C . GLU A 1 73 ? -11.818 -8.715 -9.394 1.00 78.44 73 GLU A C 1
ATOM 562 O O . GLU A 1 73 ? -11.649 -8.274 -8.266 1.00 78.44 73 GLU A O 1
ATOM 567 N N . LEU A 1 74 ? -12.863 -8.354 -10.144 1.00 80.75 74 LEU A N 1
ATOM 568 C CA . LEU A 1 74 ? -13.922 -7.445 -9.696 1.00 80.75 74 LEU A CA 1
ATOM 569 C C . LEU A 1 74 ? -14.656 -7.978 -8.457 1.00 80.75 74 LEU A C 1
ATOM 571 O O . LEU A 1 74 ? -14.879 -7.234 -7.504 1.00 80.75 74 LEU A O 1
ATOM 575 N N . ILE A 1 75 ? -14.976 -9.277 -8.434 1.00 84.81 75 ILE A N 1
ATOM 576 C CA . ILE A 1 75 ? -15.560 -9.936 -7.254 1.00 84.81 75 ILE A CA 1
ATOM 577 C C . ILE A 1 75 ? -14.564 -9.926 -6.089 1.00 84.81 75 ILE A C 1
ATOM 579 O O . ILE A 1 75 ? -14.940 -9.578 -4.973 1.00 84.81 75 ILE A O 1
ATOM 583 N N . GLY A 1 76 ? -13.293 -10.257 -6.338 1.00 81.62 76 GLY A N 1
ATOM 584 C CA . GLY A 1 76 ? -12.243 -10.202 -5.316 1.00 81.62 76 GLY A CA 1
ATOM 585 C C . GLY A 1 76 ? -12.060 -8.801 -4.726 1.00 81.62 76 GLY A C 1
ATOM 586 O O . GLY A 1 76 ? -12.000 -8.646 -3.508 1.00 81.62 76 GLY A O 1
ATOM 587 N N . CYS A 1 77 ? -12.066 -7.774 -5.574 1.00 78.50 77 CYS A N 1
ATOM 588 C CA . CYS A 1 77 ? -11.956 -6.375 -5.181 1.00 78.50 77 CYS A CA 1
ATOM 589 C C . CYS A 1 77 ? -13.182 -5.917 -4.377 1.00 78.50 77 CYS A C 1
ATOM 591 O O . CYS A 1 77 ? -13.030 -5.224 -3.375 1.00 78.50 77 CYS A O 1
ATOM 593 N N . ALA A 1 78 ? -14.391 -6.349 -4.757 1.00 82.00 78 ALA A N 1
ATOM 594 C CA . ALA A 1 78 ? -15.615 -6.070 -4.006 1.00 82.00 78 ALA A CA 1
ATOM 595 C C . ALA A 1 78 ? -15.619 -6.743 -2.623 1.00 82.00 78 ALA A C 1
ATOM 597 O O . ALA A 1 78 ? -16.042 -6.128 -1.647 1.00 82.00 78 ALA A O 1
ATOM 598 N N . VAL A 1 79 ? -15.117 -7.980 -2.520 1.00 85.62 79 VAL A N 1
ATOM 599 C CA . VAL A 1 79 ? -14.961 -8.689 -1.239 1.00 85.62 79 VAL A CA 1
ATOM 600 C C . VAL A 1 79 ? -13.928 -7.994 -0.353 1.00 85.62 79 VAL A C 1
ATOM 602 O O . VAL A 1 79 ? -14.211 -7.772 0.820 1.00 85.62 79 VAL A O 1
ATOM 605 N N . LEU A 1 80 ? -12.771 -7.606 -0.904 1.00 82.06 80 LEU A N 1
ATOM 606 C CA . LEU A 1 80 ? -11.756 -6.829 -0.185 1.00 82.06 80 LEU A CA 1
ATOM 607 C C . LEU A 1 80 ? -12.334 -5.510 0.327 1.00 82.06 80 LEU A C 1
ATOM 609 O O . LEU A 1 80 ? -12.249 -5.228 1.517 1.00 82.06 80 LEU A O 1
ATOM 613 N N . PHE A 1 81 ? -12.996 -4.750 -0.545 1.00 81.88 81 PHE A N 1
ATOM 614 C CA . PHE A 1 81 ? -13.638 -3.490 -0.186 1.00 81.88 81 PHE A CA 1
ATOM 615 C C . PHE A 1 81 ? -14.685 -3.668 0.925 1.00 81.88 81 PHE A C 1
ATOM 617 O O . PHE A 1 81 ? -14.683 -2.921 1.903 1.00 81.88 81 PHE A O 1
ATOM 624 N N . ALA A 1 82 ? -15.546 -4.684 0.816 1.00 83.94 82 ALA A N 1
ATOM 625 C CA . ALA A 1 82 ? -16.545 -4.993 1.835 1.00 83.94 82 ALA A CA 1
ATOM 626 C C . ALA A 1 82 ? -15.906 -5.413 3.168 1.00 83.94 82 ALA A C 1
ATOM 628 O O . ALA A 1 82 ? -16.343 -4.951 4.219 1.00 83.94 82 ALA A O 1
ATOM 629 N N . ALA A 1 83 ? -14.862 -6.245 3.142 1.00 81.19 83 ALA A N 1
ATOM 630 C CA . ALA A 1 83 ? -14.137 -6.662 4.339 1.00 81.19 83 ALA A CA 1
ATOM 631 C C . ALA A 1 83 ? -13.461 -5.471 5.035 1.00 81.19 83 ALA A C 1
ATOM 633 O O . ALA A 1 83 ? -13.600 -5.322 6.249 1.00 81.19 83 ALA A O 1
ATOM 634 N N . THR A 1 84 ? -12.804 -4.586 4.276 1.00 76.75 84 THR A N 1
ATOM 635 C CA . THR A 1 84 ? -12.214 -3.348 4.805 1.00 76.75 84 THR A CA 1
ATOM 636 C C . THR A 1 84 ? -13.289 -2.452 5.418 1.00 76.75 84 THR A C 1
ATOM 638 O O . THR A 1 84 ? -13.118 -1.998 6.545 1.00 76.75 84 THR A O 1
ATOM 641 N N . LEU A 1 85 ? -14.429 -2.246 4.745 1.00 78.31 85 LEU A N 1
ATOM 642 C CA . LEU A 1 85 ? -15.542 -1.464 5.295 1.00 78.31 85 LEU A CA 1
ATOM 643 C C . LEU A 1 85 ? -16.098 -2.059 6.596 1.00 78.31 85 LEU A C 1
ATOM 645 O O . LEU A 1 85 ? -16.346 -1.320 7.547 1.00 78.31 85 LEU A O 1
ATOM 649 N N . ILE A 1 86 ? -16.283 -3.380 6.660 1.00 82.25 86 ILE A N 1
ATOM 650 C CA . ILE A 1 86 ? -16.758 -4.062 7.872 1.00 82.25 86 ILE A CA 1
ATOM 651 C C . ILE A 1 86 ? -15.754 -3.882 9.012 1.00 82.25 86 ILE A C 1
ATOM 653 O O . ILE A 1 86 ? -16.166 -3.518 10.113 1.00 82.25 86 ILE A O 1
ATOM 657 N N . ALA A 1 87 ? -14.459 -4.075 8.747 1.00 76.69 87 ALA A N 1
ATOM 658 C CA . ALA A 1 87 ? -13.405 -3.874 9.737 1.00 76.69 87 ALA A CA 1
ATOM 659 C C . ALA A 1 87 ? -13.430 -2.440 10.288 1.00 76.69 87 ALA A C 1
ATOM 661 O O . ALA A 1 87 ? -13.439 -2.259 11.502 1.00 76.69 87 ALA A O 1
ATOM 662 N N . GLN A 1 88 ? -13.577 -1.431 9.419 1.00 72.56 88 GLN A N 1
ATOM 663 C CA . GLN A 1 88 ? -13.698 -0.033 9.849 1.00 72.56 88 GLN A CA 1
ATOM 664 C C . GLN A 1 88 ? -14.905 0.213 10.750 1.00 72.56 88 GLN A C 1
ATOM 666 O O . GLN A 1 88 ? -14.790 0.863 11.787 1.00 72.56 88 GLN A O 1
ATOM 671 N N . ILE A 1 89 ? -16.068 -0.327 10.389 1.00 74.88 89 ILE A N 1
ATOM 672 C CA . ILE A 1 89 ? -17.290 -0.158 11.182 1.00 74.88 89 ILE A CA 1
ATOM 673 C C . ILE A 1 89 ? -17.161 -0.860 12.542 1.00 74.88 89 ILE A C 1
ATOM 675 O O . ILE A 1 89 ? -17.625 -0.329 13.553 1.00 74.88 89 ILE A O 1
ATOM 679 N N . GLN A 1 90 ? -16.537 -2.040 12.592 1.00 71.44 90 GLN A N 1
ATOM 680 C CA . GLN A 1 90 ? -16.303 -2.756 13.845 1.00 71.44 90 GLN A CA 1
ATOM 681 C C . GLN A 1 90 ? -15.302 -2.033 14.740 1.00 71.44 90 GLN A C 1
ATOM 683 O O . GLN A 1 90 ? -15.538 -1.957 15.940 1.00 71.44 90 GLN A O 1
ATOM 688 N N . GLU A 1 91 ? -14.233 -1.473 14.186 1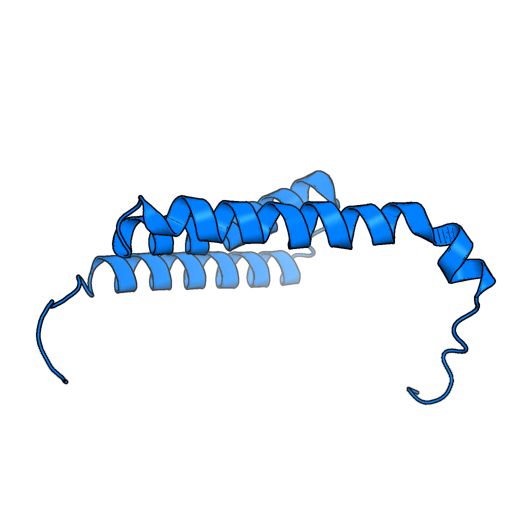.00 66.94 91 GLU A N 1
ATOM 689 C CA . GLU A 1 91 ? -13.210 -0.763 14.955 1.00 66.94 91 GLU A CA 1
ATOM 690 C C . GLU A 1 91 ? -13.756 0.548 15.540 1.00 66.94 91 GLU A C 1
ATOM 692 O O . GLU A 1 91 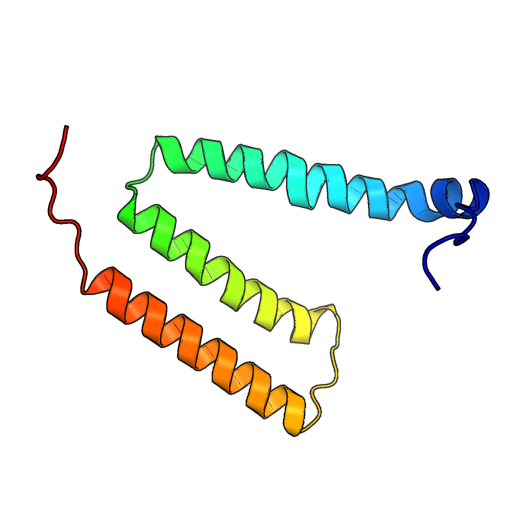? -13.574 0.819 16.724 1.00 66.94 91 GLU A O 1
ATOM 697 N N . VAL A 1 92 ? -14.566 1.288 14.770 1.00 63.47 92 VAL A N 1
ATOM 698 C CA . VAL A 1 92 ? -15.305 2.467 15.265 1.00 63.47 92 VAL A CA 1
ATOM 699 C C . VAL A 1 92 ? -16.303 2.090 16.367 1.00 63.47 92 VAL A C 1
ATOM 701 O O . VAL A 1 92 ? -16.488 2.841 17.324 1.00 63.47 92 VAL A O 1
ATOM 704 N N . LYS A 1 93 ? -16.955 0.925 16.254 1.00 58.16 93 LYS A N 1
ATOM 705 C CA . LYS A 1 93 ? -17.906 0.430 17.262 1.00 58.16 93 LYS A CA 1
ATOM 706 C C . LYS A 1 93 ? -17.211 -0.126 18.509 1.00 58.16 93 LYS A C 1
ATOM 708 O O . LYS A 1 93 ? -17.786 -0.065 19.592 1.00 58.16 93 LYS A O 1
ATOM 713 N N . SER A 1 94 ? -15.992 -0.635 18.368 1.00 55.19 94 SER A N 1
ATOM 714 C CA . SER A 1 94 ? -15.157 -1.163 19.455 1.00 55.19 9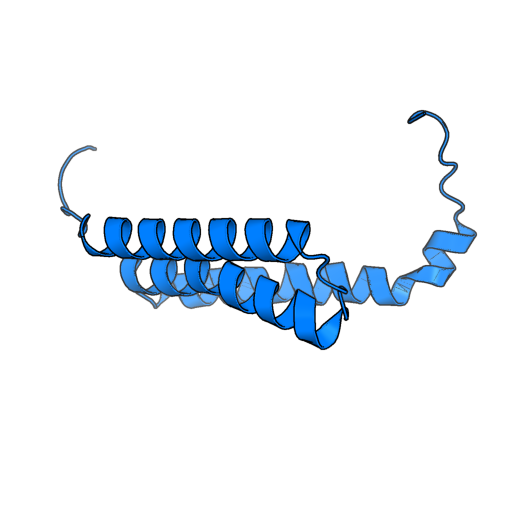4 SER A CA 1
ATOM 715 C C . SER A 1 94 ? -14.410 -0.043 20.170 1.00 55.19 94 SER A C 1
ATOM 717 O O . SER A 1 94 ? -13.269 -0.244 20.575 1.00 55.19 94 SER A O 1
ATOM 719 N N . GLY A 1 95 ? -15.046 1.134 20.277 1.00 51.09 95 GLY A N 1
ATOM 720 C CA . GLY A 1 95 ? -14.497 2.319 20.912 1.00 51.09 95 GLY A CA 1
ATOM 721 C C . GLY A 1 95 ? -13.699 1.921 22.140 1.00 51.09 95 GLY A C 1
ATOM 722 O O . GLY A 1 95 ? -14.237 1.275 23.034 1.00 51.09 95 GLY A O 1
ATOM 723 N N . VAL A 1 96 ? -12.409 2.247 22.082 1.00 55.00 96 VAL A N 1
ATOM 724 C CA . VAL A 1 96 ? -11.444 2.215 23.175 1.00 55.00 96 VAL A CA 1
ATOM 725 C C . VAL A 1 96 ? -12.176 2.320 24.507 1.00 55.00 96 VAL A C 1
ATOM 727 O O . VAL A 1 96 ? -12.727 3.372 24.824 1.00 55.00 96 VAL A O 1
ATOM 730 N N . ASP A 1 97 ? -12.184 1.225 25.256 1.00 42.12 97 ASP A N 1
ATOM 731 C CA . ASP A 1 97 ? -12.235 1.294 26.703 1.00 42.12 97 ASP A CA 1
ATOM 732 C C . ASP A 1 97 ? -10.807 1.650 27.143 1.00 42.12 97 ASP A C 1
ATOM 734 O O . ASP A 1 97 ? -9.887 0.849 26.935 1.00 42.12 97 ASP A O 1
ATOM 738 N N . PRO A 1 98 ? -10.546 2.873 27.634 1.00 55.81 98 PRO A N 1
ATOM 739 C CA . PRO A 1 98 ? -9.308 3.143 28.325 1.00 55.81 98 PRO A CA 1
ATOM 740 C C . PRO A 1 98 ? -9.500 2.671 29.767 1.00 55.81 98 PRO A C 1
ATOM 742 O O . PRO A 1 98 ? -9.960 3.468 30.568 1.00 55.81 98 PRO A O 1
ATOM 745 N N . GLU A 1 99 ? -9.211 1.397 30.066 1.00 59.16 99 GLU A N 1
ATOM 746 C CA . GLU A 1 99 ? -8.666 0.882 31.344 1.00 59.16 99 GLU A CA 1
ATOM 747 C C . GLU A 1 99 ? -8.913 -0.634 31.533 1.00 59.16 99 GLU A C 1
ATOM 749 O O . GLU A 1 99 ? -9.921 -1.037 32.103 1.00 59.16 99 GLU A O 1
ATOM 754 N N . ALA A 1 100 ? -7.931 -1.486 31.189 1.00 42.72 100 ALA A N 1
ATOM 755 C CA . ALA A 1 100 ? -7.658 -2.735 31.929 1.00 42.72 100 ALA A CA 1
ATOM 756 C C . ALA A 1 100 ? -6.363 -3.439 31.464 1.00 42.72 100 ALA A C 1
ATOM 758 O O . ALA A 1 100 ? -6.402 -4.296 30.582 1.00 42.72 100 ALA A O 1
ATOM 759 N N . GLY A 1 101 ? -5.232 -3.165 32.131 1.00 36.09 101 GLY A N 1
ATOM 760 C CA . GLY A 1 101 ? -4.171 -4.174 32.289 1.00 36.09 101 GLY A CA 1
ATOM 761 C C . GLY A 1 101 ? -2.714 -3.725 32.130 1.00 36.09 101 GLY A C 1
ATOM 762 O O . GLY A 1 101 ? -2.142 -3.945 31.068 1.00 36.09 101 GLY A O 1
ATOM 763 N N . ALA A 1 102 ? -2.135 -3.298 33.264 1.00 36.06 102 ALA A N 1
ATOM 764 C CA . ALA A 1 102 ? -0.705 -3.177 33.619 1.00 36.06 102 ALA A CA 1
ATOM 765 C C . ALA A 1 102 ? 0.047 -1.895 33.220 1.00 36.06 102 ALA A C 1
ATOM 767 O O . ALA A 1 102 ? 0.375 -1.709 32.030 1.00 36.06 102 ALA A O 1
#

InterPro domains:
  IPR000620 EamA domain [PF00892] (13-86)
  IPR037185 Multidrug transporter EmrE superfamily [SSF103481] (9-90)
  IPR051258 Diverse Substrate Transporter [PTHR42920] (10-93)

Foldseek 3Di:
DPDDPPPPVVVCVVCVVVVCCCPCPVPVVVVVVLVVVPVVDDPLVSVLVVLCVVVVVLVCCCVVVVPPDDPVNVVVSVVVVVVSVVVNVVSVVVPDPPDDDD

Organism: NCBI:txid1076179

Secondary structure (DSSP, 8-state):
--S-----HHHHHHTHHHHHIIIIIIIIIHHHHHHHHHHHS-HHHHHHHHHHHHHHHHHHHHHHS-----HHHHHHHHHHHHHHHHHHHHHHHT--------

Radius of gyration: 19.3 Å; chains: 1; bounding box: 42×37×50 Å